Protein AF-A0A444HE99-F1 (afdb_monomer_lite)

Radius of gyration: 19.1 Å; chains: 1; bounding box: 39×74×36 Å

Foldseek 3Di:
DDDDDDDDDDDPPPDPPPPPFDFDDDDPDPPFDKDFLVCVLVCVVCCLVVNNVGVKKWKDQDVLLIWIWHDPNFFTKIKDWCQDPSNVVLLVVVCVVLVVVVWDKDKDFDPDCHPDDDPGGTIMIITPPRHGSVVVSVVSQCCCCVRVVDDSPRMITIDD

Structure (mmCIF, N/CA/C/O backbone):
data_AF-A0A444HE99-F1
#
_entry.id   AF-A0A444HE99-F1
#
loop_
_atom_site.group_PDB
_atom_site.id
_atom_site.type_symbol
_atom_site.label_atom_id
_atom_site.label_alt_id
_atom_site.label_comp_id
_atom_site.label_asym_id
_atom_site.label_entity_id
_atom_site.label_seq_id
_atom_site.pdbx_PDB_ins_code
_atom_site.Cartn_x
_atom_site.Cartn_y
_atom_site.Cartn_z
_atom_site.occupancy
_atom_site.B_iso_or_equiv
_atom_site.auth_seq_id
_atom_site.auth_comp_id
_atom_site.auth_asym_id
_atom_site.auth_atom_id
_atom_site.pdbx_PDB_model_num
ATOM 1 N N . MET A 1 1 ? -19.161 62.017 -17.489 1.00 44.22 1 MET A N 1
ATOM 2 C CA . MET A 1 1 ? -19.786 60.827 -18.115 1.00 44.22 1 MET A CA 1
ATOM 3 C C . MET A 1 1 ? -18.791 60.141 -19.048 1.00 44.22 1 MET A C 1
ATOM 5 O O . MET A 1 1 ? -18.582 60.627 -20.147 1.00 44.22 1 MET A O 1
ATOM 9 N N . LYS A 1 2 ? -18.192 59.021 -18.627 1.00 36.94 2 LYS A N 1
ATOM 10 C CA . LYS A 1 2 ? -17.629 57.989 -19.515 1.00 36.94 2 LYS A CA 1
ATOM 11 C C . LYS A 1 2 ? -17.916 56.639 -18.858 1.00 36.94 2 LYS A C 1
ATOM 13 O O . LYS A 1 2 ? -17.448 56.368 -17.761 1.00 36.94 2 LYS A O 1
ATOM 18 N N . LYS A 1 3 ? -18.803 55.870 -19.490 1.00 37.56 3 LYS A N 1
ATOM 19 C CA . LYS A 1 3 ? -19.109 54.478 -19.148 1.00 37.56 3 LYS A CA 1
ATOM 20 C C . LYS A 1 3 ? -18.067 53.563 -19.811 1.00 37.56 3 LYS A C 1
ATOM 22 O O . LYS A 1 3 ? -17.565 53.916 -20.876 1.00 37.56 3 LYS A O 1
ATOM 27 N N . ARG A 1 4 ? -17.989 52.341 -19.267 1.00 44.47 4 ARG A N 1
ATOM 28 C CA . ARG A 1 4 ? -17.570 51.057 -19.874 1.00 44.47 4 ARG A CA 1
ATOM 29 C C . ARG A 1 4 ? -16.117 50.646 -19.649 1.00 44.47 4 ARG A C 1
ATOM 31 O O . ARG A 1 4 ? -15.229 51.458 -19.829 1.00 44.47 4 ARG A O 1
ATOM 38 N N . VAL A 1 5 ? -15.798 49.393 -19.337 1.00 40.16 5 VAL A N 1
ATOM 39 C CA . VAL A 1 5 ? -16.550 48.184 -18.941 1.00 40.16 5 VAL A CA 1
ATOM 40 C C . VAL A 1 5 ? -15.493 47.363 -18.193 1.00 40.16 5 VAL A C 1
ATOM 42 O O . VAL A 1 5 ? -14.385 47.192 -18.692 1.00 40.16 5 VAL A O 1
ATOM 45 N N . LEU A 1 6 ? -15.810 46.930 -16.975 1.00 38.88 6 LEU A N 1
ATOM 46 C CA . LEU A 1 6 ? -14.952 46.073 -16.167 1.00 38.88 6 LEU A CA 1
ATOM 47 C C . LEU A 1 6 ? -15.079 44.646 -16.708 1.00 38.88 6 LEU A C 1
ATOM 49 O O . LEU A 1 6 ? -16.077 43.974 -16.454 1.00 38.88 6 LEU A O 1
ATOM 53 N N . THR A 1 7 ? -14.102 44.202 -17.493 1.00 42.31 7 THR A N 1
ATOM 54 C CA . THR A 1 7 ? -14.018 42.805 -17.924 1.00 42.31 7 THR A CA 1
ATOM 55 C C . THR A 1 7 ? -13.551 41.965 -16.738 1.00 42.31 7 THR A C 1
ATOM 57 O O . THR A 1 7 ? -12.362 41.888 -16.442 1.00 42.31 7 THR A O 1
ATOM 60 N N . PHE A 1 8 ? -14.508 41.352 -16.043 1.00 45.25 8 PHE A N 1
ATOM 61 C CA . PHE A 1 8 ? -14.263 40.198 -15.184 1.00 45.25 8 PHE A CA 1
ATOM 62 C C . PHE A 1 8 ? -13.787 39.043 -16.070 1.00 45.25 8 PHE A C 1
ATOM 64 O O . PHE A 1 8 ? -14.587 38.449 -16.792 1.00 45.25 8 PHE A O 1
ATOM 71 N N . LEU A 1 9 ? -12.491 38.731 -16.033 1.00 37.47 9 LEU A N 1
ATOM 72 C CA . LEU A 1 9 ? -11.981 37.471 -16.561 1.00 37.47 9 LEU A CA 1
ATOM 73 C C . LEU A 1 9 ? -11.690 36.543 -15.380 1.00 37.47 9 LEU A C 1
ATOM 75 O O . LEU A 1 9 ? -10.723 36.718 -14.642 1.00 37.47 9 LEU A O 1
ATOM 79 N N . CYS A 1 10 ? -12.591 35.578 -15.199 1.00 40.53 10 CYS A N 1
ATOM 80 C CA . CYS A 1 10 ? -12.377 34.360 -14.434 1.00 40.53 10 CYS A CA 1
ATOM 81 C C . CYS A 1 10 ? -11.053 33.709 -14.832 1.00 40.53 10 CYS A C 1
ATOM 83 O O . CYS A 1 10 ? -10.920 33.411 -16.010 1.00 40.53 10 CYS A O 1
ATOM 85 N N . ILE A 1 11 ? -10.180 33.382 -13.874 1.00 40.12 11 ILE A N 1
ATOM 86 C CA . ILE A 1 11 ? -9.620 32.029 -13.706 1.00 40.12 11 ILE A CA 1
ATOM 87 C C . ILE A 1 11 ? -9.332 31.860 -12.213 1.00 40.12 11 ILE A C 1
ATOM 89 O O . ILE A 1 11 ? -8.339 32.351 -11.680 1.00 40.12 11 ILE A O 1
ATOM 93 N N . VAL A 1 12 ? -10.237 31.170 -11.527 1.00 41.62 12 VAL A N 1
ATOM 94 C CA . VAL A 1 12 ? -9.972 30.621 -10.201 1.00 41.62 12 VAL A CA 1
ATOM 95 C C . VAL A 1 12 ? -8.962 29.488 -10.397 1.00 41.62 12 VAL A C 1
ATOM 97 O O . VAL A 1 12 ? -9.325 28.390 -10.810 1.00 41.62 12 VAL A O 1
ATOM 100 N N . PHE A 1 13 ? -7.680 29.768 -10.160 1.00 39.50 13 PHE A N 1
ATOM 101 C CA . PHE A 1 13 ? -6.639 28.747 -10.026 1.00 39.50 13 PHE A CA 1
ATOM 102 C C . PHE A 1 13 ? -6.860 27.995 -8.702 1.00 39.50 13 PHE A C 1
ATOM 104 O O . PHE A 1 13 ? -6.233 28.285 -7.689 1.00 39.50 13 PHE A O 1
ATOM 111 N N . LEU A 1 14 ? -7.792 27.041 -8.695 1.00 41.88 14 LEU A N 1
ATOM 112 C CA . LEU A 1 14 ? -7.988 26.074 -7.609 1.00 41.88 14 LEU A CA 1
ATOM 113 C C . LEU A 1 14 ? -7.469 24.702 -8.049 1.00 41.88 14 LEU A C 1
ATOM 115 O O . LEU A 1 14 ? -8.252 23.777 -8.194 1.00 41.88 14 LEU A O 1
ATOM 119 N N . LEU A 1 15 ? -6.161 24.560 -8.293 1.00 42.12 15 LEU A N 1
ATOM 120 C CA . LEU A 1 15 ? -5.503 23.250 -8.435 1.00 42.12 15 LEU A CA 1
ATOM 121 C C . LEU A 1 15 ? -4.012 23.334 -8.069 1.00 42.12 15 LEU A C 1
ATOM 123 O O . LEU A 1 15 ? -3.144 23.091 -8.899 1.00 42.12 15 LEU A O 1
ATOM 127 N N . THR A 1 16 ? -3.690 23.644 -6.815 1.00 47.66 16 THR A N 1
ATOM 128 C CA . THR A 1 16 ? -2.351 23.363 -6.269 1.00 47.66 16 THR A CA 1
ATOM 129 C C . THR A 1 16 ? -2.461 22.944 -4.812 1.00 47.66 16 THR A C 1
ATOM 131 O O . THR A 1 16 ? -2.214 23.733 -3.908 1.00 47.66 16 THR A O 1
ATOM 134 N N . ALA A 1 17 ? -2.851 21.693 -4.589 1.00 38.97 17 ALA A N 1
ATOM 135 C CA . ALA A 1 17 ? -2.606 21.010 -3.323 1.00 38.97 17 ALA A CA 1
ATOM 136 C C . ALA A 1 17 ? -2.550 19.486 -3.528 1.00 38.97 17 ALA A C 1
ATOM 138 O O . ALA A 1 17 ? -3.207 18.727 -2.830 1.00 38.97 17 ALA A O 1
ATOM 139 N N . CYS A 1 18 ? -1.739 19.013 -4.482 1.00 35.00 18 CYS A N 1
ATOM 140 C CA . CYS A 1 18 ? -0.967 17.808 -4.174 1.00 35.00 18 CYS A CA 1
ATOM 141 C C . CYS A 1 18 ? 0.144 18.297 -3.251 1.00 35.00 18 CYS A C 1
ATOM 143 O O . CYS A 1 18 ? 1.124 18.890 -3.704 1.00 35.00 18 CYS A O 1
ATOM 145 N N . ASN A 1 19 ? -0.120 18.200 -1.951 1.00 40.72 19 ASN A N 1
ATOM 146 C CA . ASN A 1 19 ? 0.762 18.676 -0.903 1.00 40.72 19 ASN A CA 1
ATOM 147 C C . ASN A 1 19 ? 2.139 18.026 -1.094 1.00 40.72 19 ASN A C 1
ATOM 149 O O . ASN A 1 19 ? 2.259 16.805 -1.169 1.00 40.72 19 ASN A O 1
ATOM 153 N N . GLN A 1 20 ? 3.166 18.856 -1.253 1.00 44.59 20 GLN A N 1
ATOM 154 C CA . GLN A 1 20 ? 4.547 18.423 -1.424 1.00 44.59 20 GLN A CA 1
ATOM 155 C C . GLN A 1 20 ? 5.102 18.009 -0.057 1.00 44.59 20 GLN A C 1
ATOM 157 O O . GLN A 1 20 ? 5.775 18.803 0.597 1.00 44.59 20 GLN A O 1
ATOM 162 N N . SER A 1 21 ? 4.829 16.785 0.394 1.00 38.72 21 SER A N 1
ATOM 163 C CA . SER A 1 21 ? 5.512 16.238 1.569 1.00 38.72 21 SER A CA 1
ATOM 164 C C . SER A 1 21 ? 6.980 15.952 1.226 1.00 38.72 21 SER A C 1
ATOM 166 O O . SER A 1 21 ? 7.313 15.358 0.193 1.00 38.72 21 SER A O 1
ATOM 168 N N . LYS A 1 22 ? 7.895 16.448 2.065 1.00 32.62 22 LYS A N 1
ATOM 169 C CA . LYS A 1 22 ? 9.329 16.160 1.965 1.00 32.62 22 LYS A CA 1
ATOM 170 C C . LYS A 1 22 ? 9.560 14.786 2.598 1.00 32.62 22 LYS A C 1
ATOM 172 O O . LYS A 1 22 ? 9.708 14.689 3.805 1.00 32.62 22 LYS A O 1
ATOM 177 N N . LYS A 1 23 ? 9.576 13.719 1.793 1.00 44.94 23 LYS A N 1
ATOM 178 C CA . LYS A 1 23 ? 9.971 12.381 2.267 1.00 44.94 23 LYS A CA 1
ATOM 179 C C . LYS A 1 23 ? 11.493 12.372 2.500 1.00 44.94 23 LYS A C 1
ATOM 181 O O . LYS A 1 23 ? 12.251 12.396 1.528 1.00 44.94 23 LYS A O 1
ATOM 186 N N . GLU A 1 24 ? 11.933 12.417 3.759 1.00 40.16 24 GLU A N 1
ATOM 187 C CA . GLU A 1 24 ? 13.350 12.278 4.131 1.00 40.16 24 GLU A CA 1
ATOM 188 C C . GLU A 1 24 ? 13.883 10.865 3.824 1.00 40.16 24 GLU A C 1
ATOM 190 O O . GLU A 1 24 ? 13.140 9.890 3.720 1.00 40.16 24 GLU A O 1
ATOM 195 N N . GLU A 1 25 ? 15.192 10.768 3.599 1.00 38.78 25 GLU A N 1
ATOM 196 C CA . GLU A 1 25 ? 15.882 9.548 3.183 1.00 38.78 25 GLU A CA 1
ATOM 197 C C . GLU A 1 25 ? 16.156 8.635 4.392 1.00 38.78 25 GLU A C 1
ATOM 199 O O . GLU A 1 25 ? 16.905 8.992 5.303 1.00 38.78 25 GLU A O 1
ATOM 204 N N . TYR A 1 26 ? 15.531 7.453 4.416 1.00 45.09 26 TYR A N 1
ATOM 205 C CA . TYR A 1 26 ? 15.666 6.487 5.507 1.00 45.09 26 TYR A CA 1
ATOM 206 C C . TYR A 1 26 ? 17.051 5.820 5.489 1.00 45.09 26 TYR A C 1
ATOM 208 O O . TYR A 1 26 ? 17.398 5.099 4.553 1.00 45.09 26 TYR A O 1
ATOM 216 N N . LYS A 1 27 ? 17.844 6.035 6.546 1.00 37.84 27 LYS A N 1
ATOM 217 C CA . LYS A 1 27 ? 19.085 5.288 6.790 1.00 37.84 27 LYS A CA 1
ATOM 218 C C . LYS A 1 27 ? 18.741 3.945 7.435 1.00 37.84 27 LYS A C 1
ATOM 220 O O . LYS A 1 27 ? 18.229 3.918 8.552 1.00 37.84 27 LYS A O 1
ATOM 225 N N . SER A 1 28 ? 19.042 2.839 6.750 1.00 38.69 28 SER A N 1
ATOM 226 C CA . SER A 1 28 ? 18.833 1.487 7.280 1.00 38.69 28 SER A CA 1
ATOM 227 C C . SER A 1 28 ? 19.641 1.293 8.569 1.00 38.69 28 SER A C 1
ATOM 229 O O . SER A 1 28 ? 20.871 1.359 8.540 1.00 38.69 28 SER A O 1
ATOM 231 N N . GLY A 1 29 ? 18.960 1.079 9.696 1.00 40.84 29 GLY A N 1
ATOM 232 C CA . GLY A 1 29 ? 19.606 0.849 10.994 1.00 40.84 29 GLY A CA 1
ATOM 233 C C . GLY A 1 29 ? 18.776 1.234 12.223 1.00 40.84 29 GLY A C 1
ATOM 234 O O . GLY A 1 29 ? 19.148 0.860 13.332 1.00 40.84 29 GLY A O 1
ATOM 235 N N . ALA A 1 30 ? 17.656 1.948 12.065 1.00 48.91 30 ALA A N 1
ATOM 236 C CA . ALA A 1 30 ? 16.678 2.117 13.142 1.00 48.91 30 ALA A CA 1
ATOM 237 C C . ALA A 1 30 ? 15.825 0.843 13.268 1.00 48.91 30 ALA A C 1
ATOM 239 O O . ALA A 1 30 ? 15.458 0.261 12.251 1.00 48.91 30 ALA A O 1
ATOM 240 N N . SER A 1 31 ? 15.509 0.404 14.491 1.00 50.47 31 SER A N 1
ATOM 241 C CA . SER A 1 31 ? 14.616 -0.739 14.726 1.00 50.47 31 SER A CA 1
ATOM 242 C C . SER A 1 31 ? 13.292 -0.508 13.999 1.00 50.47 31 SER A C 1
ATOM 244 O O . SER A 1 31 ? 12.527 0.385 14.377 1.00 50.47 31 SER A O 1
ATOM 246 N N . VAL A 1 32 ? 13.051 -1.273 12.938 1.00 71.56 32 VAL A N 1
ATOM 247 C CA . VAL A 1 32 ? 11.824 -1.174 12.158 1.00 71.56 32 VAL A CA 1
ATOM 248 C C . VAL A 1 32 ? 10.700 -1.749 13.010 1.00 71.56 32 VAL A C 1
ATOM 250 O O . VAL A 1 32 ? 10.836 -2.822 13.597 1.00 71.56 32 VAL A O 1
ATOM 253 N N . LYS A 1 33 ? 9.619 -0.988 13.183 1.00 88.81 33 LYS A N 1
ATOM 254 C CA . LYS A 1 33 ? 8.462 -1.491 13.916 1.00 88.81 33 LYS A CA 1
ATOM 255 C C . LYS A 1 33 ? 7.766 -2.525 13.037 1.00 88.81 33 LYS A C 1
ATOM 257 O O . LYS A 1 33 ? 7.291 -2.174 11.965 1.00 88.81 33 LYS A O 1
ATOM 262 N N . GLU A 1 34 ? 7.631 -3.742 13.542 1.00 93.62 34 GLU A N 1
ATOM 263 C CA . GLU A 1 34 ? 6.882 -4.807 12.880 1.00 93.62 34 GLU A CA 1
ATOM 264 C C . GLU A 1 34 ? 5.413 -4.831 13.330 1.00 93.62 34 GLU A C 1
ATOM 266 O O . GLU A 1 34 ? 5.096 -4.638 14.512 1.00 93.62 34 GLU A O 1
ATOM 271 N N . ILE A 1 35 ? 4.501 -5.075 12.388 1.00 95.12 35 ILE A N 1
ATOM 272 C CA . ILE A 1 35 ? 3.064 -5.257 12.627 1.00 95.12 35 ILE A CA 1
ATOM 273 C C . ILE A 1 35 ? 2.498 -6.373 11.743 1.00 95.12 35 ILE A C 1
ATOM 275 O O . ILE A 1 35 ? 3.023 -6.656 10.674 1.00 95.12 35 ILE A O 1
ATOM 279 N N . THR A 1 36 ? 1.371 -6.964 12.130 1.00 97.50 36 THR A N 1
ATOM 280 C CA . THR A 1 36 ? 0.471 -7.613 11.161 1.00 97.50 36 THR A CA 1
ATOM 281 C C . THR A 1 36 ? -0.499 -6.578 10.590 1.00 97.50 36 THR A C 1
ATOM 283 O O . THR A 1 36 ? -0.566 -5.443 11.076 1.00 97.50 36 THR A O 1
ATOM 286 N N . ILE A 1 37 ? -1.299 -6.954 9.586 1.00 97.06 37 ILE A N 1
ATOM 287 C CA . ILE A 1 37 ? -2.283 -6.032 8.992 1.00 97.06 37 ILE A CA 1
ATOM 288 C C . ILE A 1 37 ? -3.292 -5.491 10.023 1.00 97.06 37 ILE A C 1
ATOM 290 O O . ILE A 1 37 ? -3.719 -4.344 9.920 1.00 97.06 37 ILE A O 1
ATOM 294 N N . ASP A 1 38 ? -3.589 -6.255 11.081 1.00 96.44 38 ASP A N 1
ATOM 295 C CA . ASP A 1 38 ? -4.461 -5.825 12.184 1.00 96.44 38 ASP A CA 1
ATOM 296 C C . ASP A 1 38 ? -3.868 -4.642 12.975 1.00 96.44 38 ASP A C 1
ATOM 298 O O . ASP A 1 38 ? -4.595 -3.833 13.557 1.00 96.44 38 ASP A O 1
ATOM 302 N N . GLY A 1 39 ? -2.538 -4.497 12.971 1.00 96.25 39 GLY A N 1
ATOM 303 C CA . GLY A 1 39 ? -1.832 -3.380 13.594 1.00 96.25 39 GLY A CA 1
ATOM 304 C C . GLY A 1 39 ? -1.891 -2.075 12.795 1.00 96.25 39 GLY A C 1
ATOM 305 O O . GLY A 1 39 ? -1.623 -1.012 13.362 1.00 96.25 39 GLY A O 1
ATOM 306 N N . LEU A 1 40 ? -2.277 -2.119 11.512 1.00 96.56 40 LEU A N 1
ATOM 307 C CA . LEU A 1 40 ? -2.216 -0.967 10.604 1.00 96.56 40 LEU A CA 1
ATOM 308 C C . LEU A 1 40 ? -3.076 0.205 11.088 1.00 96.56 40 LEU A C 1
ATOM 310 O O . LEU A 1 40 ? -2.651 1.357 11.010 1.00 96.56 40 LEU A O 1
ATOM 314 N N . LYS A 1 41 ? -4.258 -0.077 11.650 1.00 96.50 41 LYS A N 1
ATOM 315 C CA . LYS A 1 41 ? -5.165 0.950 12.189 1.00 96.50 41 LYS A CA 1
ATOM 316 C C . LYS A 1 41 ? -4.452 1.884 13.169 1.00 96.50 41 LYS A C 1
ATOM 318 O O . LYS A 1 41 ? -4.599 3.100 13.074 1.00 96.50 41 LYS A O 1
ATOM 323 N N . ASN A 1 42 ? -3.648 1.329 14.073 1.00 94.94 42 ASN A N 1
ATOM 324 C CA . ASN A 1 42 ? -2.939 2.116 15.079 1.00 94.94 42 ASN A CA 1
ATOM 325 C C . ASN A 1 42 ? -1.850 3.000 14.462 1.00 94.94 42 ASN A C 1
ATOM 327 O O . ASN A 1 42 ? -1.627 4.110 14.942 1.00 94.94 42 ASN A O 1
ATOM 331 N N . GLU A 1 43 ? -1.195 2.548 13.393 1.00 93.56 43 GLU A N 1
ATOM 332 C CA . GLU A 1 43 ? -0.200 3.365 12.692 1.00 93.56 43 GLU A CA 1
ATOM 333 C C . GLU A 1 43 ? -0.859 4.494 11.890 1.00 93.56 43 GLU A C 1
ATOM 335 O O . GLU A 1 43 ? -0.389 5.630 11.941 1.00 93.56 43 GLU A O 1
ATOM 340 N N . LEU A 1 44 ? -2.014 4.245 11.262 1.00 94.31 44 LEU A N 1
ATOM 341 C CA . LEU A 1 44 ? -2.787 5.297 10.590 1.00 94.31 44 LEU A CA 1
ATOM 342 C C . LEU A 1 44 ? -3.336 6.347 11.568 1.00 94.31 44 LEU A C 1
ATOM 344 O O . LEU A 1 44 ? -3.385 7.527 11.220 1.00 94.31 44 LEU A O 1
ATOM 348 N N . ILE A 1 45 ? -3.709 5.955 12.795 1.00 94.12 45 ILE A N 1
ATOM 349 C CA . ILE A 1 45 ? -4.091 6.905 13.856 1.00 94.12 45 ILE A CA 1
ATOM 350 C C . ILE A 1 45 ? -2.912 7.825 14.179 1.00 94.12 45 ILE A C 1
ATOM 352 O O . ILE A 1 45 ? -3.070 9.044 14.181 1.00 94.12 45 ILE A O 1
ATOM 356 N N . LYS A 1 46 ? -1.713 7.268 14.393 1.00 91.62 46 LYS A N 1
ATOM 357 C CA . LYS A 1 46 ? -0.518 8.078 14.678 1.00 91.62 46 LYS A CA 1
ATOM 358 C C . LYS A 1 46 ? -0.170 9.012 13.530 1.00 91.62 46 LYS A C 1
ATOM 360 O O . LYS A 1 46 ? 0.155 10.166 13.794 1.00 91.62 46 LYS A O 1
ATOM 365 N N . LEU A 1 47 ? -0.256 8.534 12.287 1.00 90.00 47 LEU A N 1
ATOM 366 C CA . LEU A 1 47 ? -0.048 9.364 11.102 1.00 90.00 47 LEU A CA 1
ATOM 367 C C . LEU A 1 47 ? -1.058 10.520 11.061 1.00 90.00 47 LEU A C 1
ATOM 369 O O . LEU A 1 47 ? -0.672 11.666 10.840 1.00 90.00 47 LEU A O 1
ATOM 373 N N . LYS A 1 48 ? -2.343 10.250 11.335 1.00 89.75 48 LYS A N 1
ATOM 374 C CA . LYS A 1 48 ? -3.384 11.289 11.380 1.00 89.75 48 LYS A CA 1
ATOM 375 C C . LYS A 1 48 ? -3.128 12.333 12.468 1.00 89.75 48 LYS A C 1
ATOM 377 O O . LYS A 1 48 ? -3.378 13.515 12.251 1.00 89.75 48 LYS A O 1
ATOM 382 N N . GLU A 1 49 ? -2.612 11.908 13.615 1.00 89.94 49 GLU A N 1
ATOM 383 C CA . GLU A 1 49 ? -2.297 12.773 14.756 1.00 89.94 49 GLU A CA 1
ATOM 384 C C . GLU A 1 49 ? -0.926 13.471 14.655 1.00 89.94 49 GLU A C 1
ATOM 386 O O . GLU A 1 49 ? -0.557 14.207 15.570 1.00 89.94 49 GLU A O 1
ATOM 391 N N . GLY A 1 50 ? -0.149 13.232 13.589 1.00 83.62 50 GLY A N 1
ATOM 392 C CA . GLY A 1 50 ? 1.218 13.752 13.444 1.00 83.62 50 GLY A CA 1
ATOM 393 C C . GLY A 1 50 ? 2.223 13.148 14.436 1.00 83.62 50 GLY A C 1
ATOM 394 O O . GLY A 1 50 ? 3.282 13.720 14.684 1.00 83.62 50 GLY A O 1
ATOM 395 N N . LYS A 1 51 ? 1.893 11.998 15.036 1.00 79.38 51 LYS A N 1
ATOM 396 C CA . LYS A 1 51 ? 2.685 11.307 16.072 1.00 79.38 51 LYS A CA 1
ATOM 397 C C . LYS A 1 51 ? 3.561 10.177 15.530 1.00 79.38 51 LYS A C 1
ATOM 399 O O . LYS A 1 51 ? 4.269 9.539 16.304 1.00 79.38 51 LYS A O 1
ATOM 404 N N . SER A 1 52 ? 3.508 9.898 14.230 1.00 67.75 52 SER A N 1
ATOM 405 C CA . SER A 1 52 ? 4.356 8.902 13.553 1.00 67.75 52 SER A CA 1
ATOM 406 C C . SER A 1 52 ? 5.837 9.294 13.534 1.00 67.75 52 SER A C 1
ATOM 408 O O . SER A 1 52 ? 6.680 8.428 13.335 1.00 67.75 52 SER A O 1
ATOM 410 N N . GLY A 1 53 ? 6.160 10.580 13.721 1.00 62.25 53 GLY A N 1
ATOM 411 C CA . GLY A 1 53 ? 7.507 11.112 13.487 1.00 62.25 53 GLY A CA 1
ATOM 412 C C . GLY A 1 53 ? 7.856 11.259 11.999 1.00 62.25 53 GLY A C 1
ATOM 413 O O . GLY A 1 53 ? 8.954 11.702 11.680 1.00 62.25 53 GLY A O 1
ATOM 414 N N . PHE A 1 54 ? 6.918 10.921 11.106 1.00 64.19 54 PHE A N 1
ATOM 415 C CA . PHE A 1 54 ? 7.060 10.952 9.651 1.00 64.19 54 PHE A CA 1
ATOM 416 C C . PHE A 1 54 ? 5.790 11.513 9.000 1.00 64.19 54 PHE A C 1
ATOM 418 O O . PHE A 1 54 ? 4.683 11.204 9.441 1.00 64.19 54 PHE A O 1
ATOM 425 N N . ASP A 1 55 ? 5.939 12.270 7.911 1.00 64.75 55 ASP A N 1
ATOM 426 C CA . ASP A 1 55 ? 4.809 12.843 7.155 1.00 64.75 55 ASP A CA 1
ATOM 427 C C . ASP A 1 55 ? 3.993 11.787 6.385 1.00 64.75 55 ASP A C 1
ATOM 429 O O . ASP A 1 55 ? 2.912 12.076 5.866 1.00 64.75 55 ASP A O 1
ATOM 433 N N . VAL A 1 56 ? 4.529 10.570 6.276 1.00 64.50 56 VAL A N 1
ATOM 434 C CA . VAL A 1 56 ? 3.955 9.428 5.564 1.00 64.50 56 VAL A CA 1
ATOM 435 C C . VAL A 1 56 ? 4.216 8.164 6.385 1.00 64.50 56 VAL A C 1
ATOM 437 O O . VAL A 1 56 ? 5.141 8.094 7.192 1.00 64.50 56 VAL A O 1
ATOM 440 N N . THR A 1 57 ? 3.342 7.174 6.247 1.00 85.06 57 THR A N 1
ATOM 441 C CA . THR A 1 57 ? 3.563 5.831 6.783 1.00 85.06 57 THR A CA 1
ATOM 442 C C . THR A 1 57 ? 3.272 4.839 5.677 1.00 85.06 57 THR A C 1
ATOM 444 O O . THR A 1 57 ? 2.258 4.964 4.995 1.00 85.06 57 THR A O 1
ATOM 447 N N . GLY A 1 58 ? 4.149 3.869 5.488 1.00 93.50 58 GLY A N 1
ATOM 448 C CA . GLY A 1 58 ? 3.960 2.735 4.607 1.00 93.50 58 GLY A CA 1
ATOM 449 C C . GLY A 1 58 ? 4.147 1.417 5.339 1.00 93.50 58 GLY A C 1
ATOM 450 O O . GLY A 1 58 ? 4.619 1.376 6.477 1.00 93.50 58 GLY A O 1
ATOM 451 N N . ILE A 1 59 ? 3.747 0.343 4.669 1.00 96.12 59 ILE A N 1
ATOM 452 C CA . ILE A 1 59 ? 3.987 -1.029 5.114 1.00 96.12 59 ILE A CA 1
ATOM 453 C C . ILE A 1 59 ? 4.616 -1.837 3.988 1.00 96.12 59 ILE A C 1
ATOM 455 O O . ILE A 1 59 ? 4.202 -1.700 2.836 1.00 96.12 59 ILE A O 1
ATOM 459 N N . THR A 1 60 ? 5.571 -2.700 4.318 1.00 96.44 60 THR A N 1
ATOM 460 C CA . THR A 1 60 ? 6.183 -3.651 3.380 1.00 96.44 60 THR A CA 1
ATOM 461 C C . THR A 1 60 ? 6.580 -4.928 4.109 1.00 96.44 60 THR A C 1
ATOM 463 O O . THR A 1 60 ? 6.995 -4.860 5.259 1.00 96.44 60 THR A O 1
ATOM 466 N N . SER A 1 61 ? 6.438 -6.098 3.489 1.00 96.06 61 SER A N 1
ATOM 467 C CA . SER A 1 61 ? 6.907 -7.365 4.065 1.00 96.06 61 SER A CA 1
ATOM 468 C C . SER A 1 61 ? 8.229 -7.837 3.461 1.00 96.06 61 SER A C 1
ATOM 470 O O . SER A 1 61 ? 8.877 -8.722 4.014 1.00 96.06 61 SER A O 1
ATOM 472 N N . ASN A 1 62 ? 8.601 -7.338 2.279 1.00 93.31 62 ASN A N 1
ATOM 473 C CA . ASN A 1 62 ? 9.778 -7.826 1.549 1.00 93.31 62 ASN A CA 1
ATOM 474 C C . ASN A 1 62 ? 10.476 -6.760 0.685 1.00 93.31 62 ASN A C 1
ATOM 476 O O . ASN A 1 62 ? 11.310 -7.092 -0.157 1.00 93.31 62 ASN A O 1
ATOM 480 N N . GLY A 1 63 ? 10.110 -5.487 0.839 1.00 91.19 63 GLY A N 1
ATOM 481 C CA . GLY A 1 63 ? 10.644 -4.361 0.072 1.00 91.19 63 GLY A CA 1
ATOM 482 C C . GLY A 1 63 ? 10.028 -4.173 -1.318 1.00 91.19 63 GLY A C 1
ATOM 483 O O . GLY A 1 63 ? 10.175 -3.098 -1.895 1.00 91.19 63 GLY A O 1
ATOM 484 N N . THR A 1 64 ? 9.310 -5.161 -1.863 1.00 94.50 64 THR A N 1
ATOM 485 C CA . THR A 1 64 ? 8.678 -5.071 -3.198 1.00 94.50 64 THR A CA 1
ATOM 486 C C . THR A 1 64 ? 7.180 -4.777 -3.146 1.00 94.50 64 THR A C 1
ATOM 488 O O . THR A 1 64 ? 6.619 -4.261 -4.110 1.00 94.50 64 THR A O 1
ATOM 491 N N . ASP A 1 65 ? 6.544 -5.036 -2.009 1.00 95.94 65 ASP A N 1
ATOM 492 C CA . ASP A 1 65 ? 5.105 -4.914 -1.749 1.00 95.94 65 ASP A CA 1
ATOM 493 C C . ASP A 1 65 ? 4.725 -3.640 -0.972 1.00 95.94 65 ASP A C 1
ATOM 495 O O . ASP A 1 65 ? 3.659 -3.558 -0.355 1.00 95.94 65 ASP A O 1
ATOM 499 N N . CYS A 1 66 ? 5.621 -2.650 -0.980 1.00 96.19 66 CYS A N 1
ATOM 500 C CA . CYS A 1 66 ? 5.479 -1.441 -0.186 1.00 96.19 66 CYS A CA 1
ATOM 501 C C . CYS A 1 66 ? 4.317 -0.567 -0.671 1.00 96.19 66 CYS A C 1
ATOM 503 O O . CYS A 1 66 ? 4.323 -0.108 -1.814 1.00 96.19 66 CYS A O 1
ATOM 505 N N . ILE A 1 67 ? 3.354 -0.280 0.205 1.00 97.81 67 ILE A N 1
ATOM 506 C CA . ILE A 1 67 ? 2.322 0.739 -0.036 1.00 97.81 67 ILE A CA 1
ATOM 507 C C . ILE A 1 67 ? 2.415 1.840 1.008 1.00 97.81 67 ILE A C 1
ATOM 509 O O . ILE A 1 67 ? 2.611 1.562 2.189 1.00 97.81 67 ILE A O 1
ATOM 513 N N . TYR A 1 68 ? 2.233 3.082 0.569 1.00 96.00 68 TYR A N 1
ATOM 514 C CA . TYR A 1 68 ? 2.285 4.277 1.406 1.00 96.00 68 TYR A CA 1
ATOM 515 C C . TYR A 1 68 ? 0.899 4.887 1.578 1.00 96.00 68 TYR A C 1
ATOM 517 O O . TYR A 1 68 ? 0.123 4.964 0.626 1.00 96.00 68 TYR A O 1
ATOM 525 N N . PHE A 1 69 ? 0.611 5.371 2.780 1.00 95.81 69 PHE A N 1
ATOM 526 C CA . PHE A 1 69 ? -0.638 6.024 3.142 1.00 95.81 69 PHE A CA 1
ATOM 527 C C . PHE A 1 69 ? -0.417 7.527 3.259 1.00 95.81 69 PHE A C 1
ATOM 529 O O . PHE A 1 69 ? 0.365 7.994 4.086 1.00 95.81 69 PHE A O 1
ATOM 536 N N . ILE A 1 70 ? -1.129 8.289 2.435 1.00 91.88 70 ILE A N 1
ATOM 537 C CA . ILE A 1 70 ? -1.078 9.750 2.437 1.00 91.88 70 ILE A CA 1
ATOM 538 C C . ILE A 1 70 ? -2.317 10.270 3.155 1.00 91.88 70 ILE A C 1
ATOM 540 O O . ILE A 1 70 ? -3.439 10.060 2.688 1.00 91.88 70 ILE A O 1
ATOM 544 N N . ASN A 1 71 ? -2.113 10.942 4.287 1.00 91.00 71 ASN A N 1
ATOM 545 C CA . ASN A 1 71 ? -3.181 11.604 5.026 1.00 91.00 71 ASN A CA 1
ATOM 546 C C . ASN A 1 71 ? -3.569 12.926 4.341 1.00 91.00 71 ASN A C 1
ATOM 548 O O . ASN A 1 71 ? -2.741 13.825 4.206 1.00 91.00 71 ASN A O 1
ATOM 552 N N . ASN A 1 72 ? -4.841 13.065 3.969 1.00 90.00 72 ASN A N 1
ATOM 553 C CA . ASN A 1 72 ? -5.419 14.281 3.389 1.00 90.00 72 ASN A CA 1
ATOM 554 C C . ASN A 1 72 ? -6.417 14.957 4.354 1.00 90.00 72 ASN A C 1
ATOM 556 O O . ASN A 1 72 ? -7.405 15.549 3.923 1.00 90.00 72 ASN A O 1
ATOM 560 N N . GLY A 1 73 ? -6.187 14.834 5.665 1.00 88.44 73 GLY A N 1
ATOM 561 C CA . GLY A 1 73 ? -7.052 15.345 6.730 1.00 88.44 73 GLY A CA 1
ATOM 562 C C . GLY A 1 73 ? -7.986 14.258 7.255 1.00 88.44 73 GLY A C 1
ATOM 563 O O . GLY A 1 73 ? -7.657 13.550 8.207 1.00 88.44 73 GLY A O 1
ATOM 564 N N . ASP A 1 74 ? -9.156 14.114 6.633 1.00 89.88 74 ASP A N 1
ATOM 565 C CA . ASP A 1 74 ? -10.153 13.116 7.047 1.00 89.88 74 ASP A CA 1
ATOM 566 C C . ASP A 1 74 ? -10.120 11.816 6.251 1.00 89.88 74 ASP A C 1
ATOM 568 O O . ASP A 1 74 ? -10.689 10.813 6.684 1.00 89.88 74 ASP A O 1
ATOM 572 N N . THR A 1 75 ? -9.402 11.817 5.134 1.00 95.19 75 THR A N 1
ATOM 573 C CA . THR A 1 75 ? -9.321 10.685 4.214 1.00 95.19 75 THR A CA 1
ATOM 574 C C . THR A 1 75 ? -7.883 10.317 3.895 1.00 95.19 75 THR A C 1
ATOM 576 O O . THR A 1 75 ? -6.998 11.174 3.936 1.00 95.19 75 THR A O 1
ATOM 579 N N . PHE A 1 76 ? -7.676 9.076 3.465 1.00 95.50 76 PHE A N 1
ATOM 580 C CA . PHE A 1 76 ? -6.390 8.587 2.988 1.00 95.50 76 PHE A CA 1
ATOM 581 C C . PHE A 1 76 ? -6.411 8.245 1.500 1.00 95.50 76 PHE A C 1
ATOM 583 O O . PHE A 1 76 ? -7.435 7.841 0.939 1.00 95.50 76 PHE A O 1
ATOM 590 N N . THR A 1 77 ? -5.231 8.368 0.904 1.00 95.88 77 THR A N 1
ATOM 591 C CA . THR A 1 77 ? -4.875 7.915 -0.445 1.00 95.88 77 THR A CA 1
ATOM 592 C C . THR A 1 77 ? -3.729 6.911 -0.337 1.00 95.88 77 THR A C 1
ATOM 594 O O . THR A 1 77 ? -2.921 7.011 0.589 1.00 95.88 77 THR A O 1
ATOM 597 N N . ILE A 1 78 ? -3.646 5.958 -1.269 1.00 97.62 78 ILE A N 1
ATOM 598 C CA . ILE A 1 78 ? -2.598 4.927 -1.273 1.00 97.62 78 ILE A CA 1
ATOM 599 C C . ILE A 1 78 ? -1.637 5.154 -2.442 1.00 97.62 78 ILE A C 1
ATOM 601 O O . ILE A 1 78 ? -2.072 5.290 -3.586 1.00 97.62 78 ILE A O 1
ATOM 605 N N . GLU A 1 79 ? -0.335 5.158 -2.174 1.00 96.50 79 GLU A N 1
ATOM 606 C CA . GLU A 1 79 ? 0.721 5.258 -3.185 1.00 96.50 79 GLU A CA 1
ATOM 607 C C . GLU A 1 79 ? 1.580 3.994 -3.253 1.00 96.50 79 GLU A C 1
ATOM 609 O O . GLU A 1 79 ? 1.788 3.305 -2.256 1.00 96.50 79 GLU A O 1
ATOM 614 N N . PHE A 1 80 ? 2.124 3.731 -4.439 1.00 97.31 80 PHE A N 1
ATOM 615 C CA . PHE A 1 80 ? 3.158 2.729 -4.679 1.00 97.31 80 PHE A CA 1
ATOM 616 C C . PHE A 1 80 ? 4.224 3.315 -5.607 1.00 97.31 80 PHE A C 1
ATOM 618 O O . PHE A 1 80 ? 3.897 3.860 -6.666 1.00 97.31 80 PHE A O 1
ATOM 625 N N . GLU A 1 81 ? 5.488 3.182 -5.214 1.00 95.56 81 GLU A N 1
ATOM 626 C CA . GLU A 1 81 ? 6.669 3.634 -5.953 1.00 95.56 81 GLU A CA 1
ATOM 627 C C . GLU A 1 81 ? 7.471 2.410 -6.406 1.00 95.56 81 GLU A C 1
ATOM 629 O O . GLU A 1 81 ? 7.866 1.588 -5.580 1.00 95.56 81 GLU A O 1
ATOM 634 N N . ALA A 1 82 ? 7.717 2.272 -7.713 1.00 96.00 82 ALA A N 1
ATOM 635 C CA . ALA A 1 82 ? 8.537 1.174 -8.223 1.00 96.00 82 ALA A CA 1
ATOM 636 C C . ALA A 1 82 ? 10.014 1.589 -8.273 1.00 96.00 82 ALA A C 1
ATOM 638 O O . ALA A 1 82 ? 10.474 2.175 -9.254 1.00 96.00 82 ALA A O 1
ATOM 639 N N . MET A 1 83 ? 10.750 1.280 -7.207 1.00 94.81 83 MET A N 1
ATOM 640 C CA . MET A 1 83 ? 12.185 1.545 -7.089 1.00 94.81 83 MET A CA 1
ATOM 641 C C . MET A 1 83 ? 13.042 0.441 -7.708 1.00 94.81 83 MET A C 1
ATOM 643 O O . MET A 1 83 ? 14.131 0.729 -8.194 1.00 94.81 83 MET A O 1
ATOM 647 N N . THR A 1 84 ? 12.583 -0.809 -7.722 1.00 94.06 84 THR A N 1
ATOM 648 C CA . THR A 1 84 ? 13.289 -1.943 -8.339 1.00 94.06 84 THR A CA 1
ATOM 649 C C . THR A 1 84 ? 12.568 -2.437 -9.592 1.00 94.06 84 THR A C 1
ATOM 651 O O . THR A 1 84 ? 11.372 -2.205 -9.779 1.00 94.06 84 THR A O 1
ATOM 654 N N . ALA A 1 85 ? 13.289 -3.139 -10.472 1.00 94.25 85 ALA A N 1
ATOM 655 C CA . ALA A 1 85 ? 12.702 -3.684 -11.698 1.00 94.25 85 ALA A CA 1
ATOM 656 C C . ALA A 1 85 ? 11.544 -4.658 -11.397 1.00 94.25 85 ALA A C 1
ATOM 658 O O . ALA A 1 85 ? 10.515 -4.630 -12.074 1.00 94.25 85 ALA A O 1
ATOM 659 N N . ASP A 1 86 ? 11.668 -5.442 -10.323 1.00 95.25 86 ASP A N 1
ATOM 660 C CA . ASP A 1 86 ? 10.657 -6.412 -9.880 1.00 95.25 86 ASP A CA 1
ATOM 661 C C . ASP A 1 86 ? 9.363 -5.749 -9.386 1.00 95.25 86 ASP A C 1
ATOM 663 O O . ASP A 1 86 ? 8.302 -6.376 -9.368 1.00 95.25 86 ASP A O 1
ATOM 667 N N . GLN A 1 87 ? 9.417 -4.460 -9.036 1.00 96.94 87 GLN A N 1
ATOM 668 C CA . GLN A 1 87 ? 8.244 -3.687 -8.638 1.00 96.94 87 GLN A CA 1
ATOM 669 C C . GLN A 1 87 ? 7.412 -3.194 -9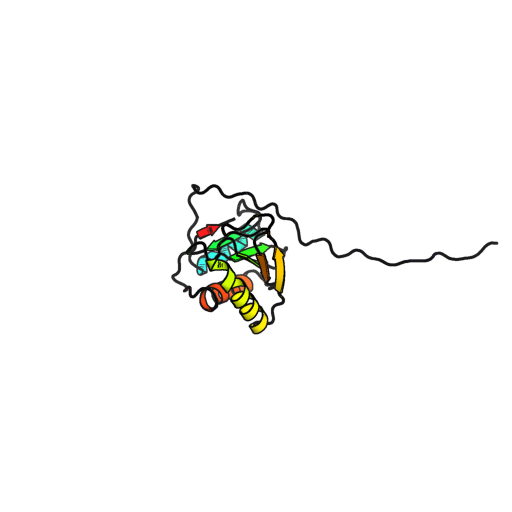.829 1.00 96.94 87 GLN A C 1
ATOM 671 O O . GLN A 1 87 ? 6.202 -2.980 -9.704 1.00 96.94 87 GLN A O 1
ATOM 676 N N . VAL A 1 88 ? 8.021 -3.042 -11.009 1.00 96.06 88 VAL A N 1
ATOM 677 C CA . VAL A 1 88 ? 7.368 -2.472 -12.201 1.00 96.06 88 VAL A CA 1
ATOM 678 C C . VAL A 1 88 ? 6.097 -3.238 -12.611 1.00 96.06 88 VAL A C 1
ATOM 680 O O . VAL A 1 88 ? 5.079 -2.588 -12.883 1.00 96.06 88 VAL A O 1
ATOM 683 N N . PRO A 1 89 ? 6.056 -4.588 -12.610 1.00 96.94 89 PRO A N 1
ATOM 684 C CA . PRO A 1 89 ? 4.830 -5.331 -12.905 1.00 96.94 89 PRO A CA 1
ATOM 685 C C . PRO A 1 89 ? 3.655 -5.009 -11.967 1.00 96.94 89 PRO A C 1
ATOM 687 O O . PRO A 1 89 ? 2.495 -5.077 -12.396 1.00 96.94 89 PRO A O 1
ATOM 690 N N . PHE A 1 90 ? 3.914 -4.624 -10.711 1.00 98.19 90 PHE A N 1
ATOM 691 C CA . PHE A 1 90 ? 2.854 -4.288 -9.757 1.00 98.19 90 PHE A CA 1
ATOM 692 C C . PHE A 1 90 ? 2.142 -2.979 -10.099 1.00 98.19 90 PHE A C 1
ATOM 694 O O . PHE A 1 90 ? 0.950 -2.875 -9.823 1.00 98.19 90 PHE A O 1
ATOM 701 N N . LEU A 1 91 ? 2.770 -2.043 -10.820 1.00 97.38 91 LEU A N 1
ATOM 702 C CA . LEU A 1 91 ? 2.095 -0.827 -11.306 1.00 97.38 91 LEU A CA 1
ATOM 703 C C . LEU A 1 91 ? 0.856 -1.166 -12.147 1.00 97.38 91 LEU A C 1
ATOM 705 O O . LEU A 1 91 ? -0.203 -0.549 -12.006 1.00 97.38 91 LEU A O 1
ATOM 709 N N . LYS A 1 92 ? 0.969 -2.175 -13.022 1.00 97.38 92 LYS A N 1
ATOM 710 C CA . LYS A 1 92 ? -0.153 -2.642 -13.848 1.00 97.38 92 LYS A CA 1
ATOM 711 C C . LYS A 1 92 ? -1.206 -3.356 -12.999 1.00 97.38 92 LYS A C 1
ATOM 713 O O . LYS A 1 92 ? -2.395 -3.112 -13.203 1.00 97.38 92 LYS A O 1
ATOM 718 N N . LYS A 1 93 ? -0.787 -4.207 -12.055 1.00 98.38 93 LYS A N 1
ATOM 719 C CA . LYS A 1 93 ? -1.702 -4.940 -11.163 1.00 98.38 93 LYS A CA 1
ATOM 720 C C . LYS A 1 93 ? -2.487 -3.995 -10.250 1.00 98.38 93 LYS A C 1
ATOM 722 O O . LYS A 1 93 ? -3.701 -4.125 -10.160 1.00 98.38 93 LYS A O 1
ATOM 727 N N . LEU A 1 94 ? -1.832 -2.997 -9.661 1.00 98.62 94 LEU A N 1
ATOM 728 C CA . LEU A 1 94 ? -2.460 -1.964 -8.834 1.00 98.62 94 LEU A CA 1
ATOM 729 C C . LEU A 1 94 ? -3.425 -1.097 -9.641 1.00 98.62 94 LEU A C 1
ATOM 731 O O . LEU A 1 94 ? -4.525 -0.807 -9.178 1.00 98.62 94 LEU A O 1
ATOM 735 N N . LYS A 1 95 ? -3.068 -0.738 -10.882 1.00 98.06 95 LYS A N 1
ATOM 736 C CA . LYS A 1 95 ? -3.994 -0.031 -11.776 1.00 98.06 95 LYS A CA 1
ATOM 737 C C . LYS A 1 95 ? -5.245 -0.863 -12.077 1.00 98.06 95 LYS A C 1
ATOM 739 O O . LYS A 1 95 ? -6.346 -0.317 -12.096 1.00 98.06 95 LYS A O 1
ATOM 744 N N . ALA A 1 96 ? -5.086 -2.166 -12.309 1.00 98.44 96 ALA A N 1
ATOM 745 C CA . ALA A 1 96 ? -6.211 -3.074 -12.520 1.00 98.44 96 ALA A CA 1
ATOM 746 C C . ALA A 1 96 ? -7.063 -3.224 -11.250 1.00 98.44 96 ALA A C 1
ATOM 748 O O . ALA A 1 96 ? -8.281 -3.097 -11.324 1.00 98.44 96 ALA A O 1
ATOM 749 N N . PHE A 1 97 ? -6.430 -3.404 -10.086 1.00 98.56 97 PHE A N 1
ATOM 750 C CA . PHE A 1 97 ? -7.103 -3.431 -8.788 1.00 98.56 97 PHE A CA 1
ATOM 751 C C . PHE A 1 97 ? -7.943 -2.169 -8.565 1.00 98.56 97 PHE A C 1
ATOM 753 O O . PHE A 1 97 ? -9.122 -2.267 -8.225 1.00 98.56 97 PHE A O 1
ATOM 760 N N . ALA A 1 98 ? -7.362 -0.991 -8.809 1.00 98.31 98 ALA A N 1
ATOM 761 C CA . ALA A 1 98 ? -8.052 0.283 -8.670 1.00 98.31 98 ALA A CA 1
ATOM 762 C C . ALA A 1 98 ? -9.286 0.357 -9.579 1.00 98.31 98 ALA A C 1
ATOM 764 O O . ALA A 1 98 ? -10.378 0.642 -9.095 1.00 98.31 98 ALA A O 1
ATOM 765 N N . ALA A 1 99 ? -9.141 0.014 -10.863 1.00 98.06 99 ALA A N 1
ATOM 766 C CA . ALA A 1 99 ? -10.249 0.020 -11.815 1.00 98.06 99 ALA A CA 1
ATOM 767 C C . ALA A 1 99 ? -11.383 -0.939 -11.410 1.00 98.06 99 ALA A C 1
ATOM 769 O O . ALA A 1 99 ? -12.546 -0.540 -11.419 1.00 98.06 99 ALA A O 1
ATOM 770 N N . THR A 1 100 ? -11.054 -2.169 -10.998 1.00 98.19 100 THR A N 1
ATOM 771 C CA . THR A 1 100 ? -12.037 -3.171 -10.545 1.00 98.19 100 THR A CA 1
ATOM 772 C C . THR A 1 100 ? -12.812 -2.713 -9.310 1.00 98.19 100 THR A C 1
ATOM 774 O O . THR A 1 100 ? -13.983 -3.047 -9.163 1.00 98.19 100 THR A O 1
ATOM 777 N N . ASN A 1 101 ? -12.183 -1.929 -8.433 1.00 97.69 101 ASN A N 1
ATOM 778 C CA . ASN A 1 101 ? -12.809 -1.410 -7.216 1.00 97.69 101 ASN A CA 1
ATOM 779 C C . ASN A 1 101 ? -13.372 0.018 -7.387 1.00 97.69 101 ASN A C 1
ATOM 781 O O . ASN A 1 101 ? -13.753 0.644 -6.404 1.00 97.69 101 ASN A O 1
ATOM 785 N N . GLY A 1 102 ? -13.442 0.543 -8.618 1.00 97.56 102 GLY A N 1
ATOM 786 C CA . GLY A 1 102 ? -14.034 1.855 -8.906 1.00 97.56 102 GLY A CA 1
ATOM 787 C C . GLY A 1 102 ? -13.170 3.060 -8.514 1.00 97.56 102 GLY A C 1
ATOM 788 O O . GLY A 1 102 ? -13.656 4.192 -8.521 1.00 97.56 102 GLY A O 1
ATOM 789 N N . PHE A 1 103 ? -11.891 2.852 -8.201 1.00 98.00 103 PHE A N 1
ATOM 790 C CA . PHE A 1 103 ? -10.962 3.920 -7.847 1.00 98.00 103 PHE A CA 1
ATOM 791 C C . PHE A 1 103 ? -10.303 4.535 -9.082 1.00 98.00 103 PHE A C 1
ATOM 793 O O . PHE A 1 103 ? -9.921 3.853 -10.038 1.00 98.00 103 PHE A O 1
ATOM 800 N N . LYS A 1 104 ? -10.099 5.854 -9.036 1.00 97.44 104 LYS A N 1
ATOM 801 C CA . LYS A 1 104 ? -9.260 6.562 -10.00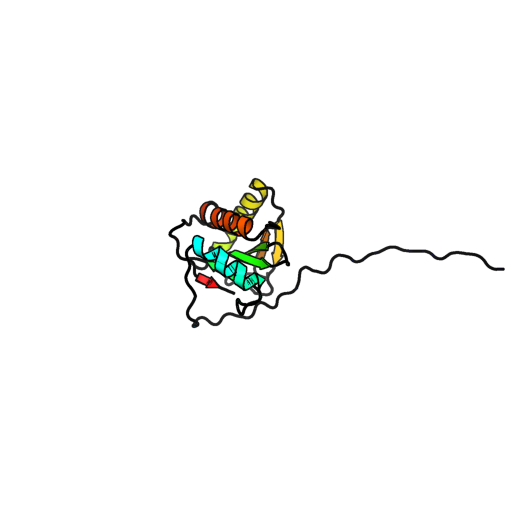9 1.00 97.44 104 LYS A CA 1
ATOM 802 C C . LYS A 1 104 ? -7.789 6.419 -9.627 1.00 97.44 104 LYS A C 1
ATOM 804 O O . LYS A 1 104 ? -7.446 6.344 -8.451 1.00 97.44 104 LYS A O 1
ATOM 809 N N . THR A 1 105 ? -6.916 6.446 -10.630 1.00 96.50 105 THR A N 1
ATOM 810 C CA . THR A 1 105 ? -5.463 6.440 -10.426 1.00 96.50 105 THR A CA 1
ATOM 811 C C . THR A 1 105 ? -4.825 7.653 -11.076 1.00 96.50 105 THR A C 1
ATOM 813 O O . THR A 1 105 ? -5.141 7.951 -12.231 1.00 96.50 105 THR A O 1
ATOM 816 N N . LEU A 1 106 ? -3.872 8.276 -10.394 1.00 94.88 106 LEU A N 1
ATOM 817 C CA . LEU A 1 106 ? -2.943 9.229 -10.989 1.00 94.88 106 LEU A CA 1
ATOM 818 C C . LEU A 1 106 ? -1.595 8.544 -11.188 1.00 94.88 106 LEU A C 1
ATOM 820 O O . LEU A 1 106 ? -1.126 7.806 -10.323 1.00 94.88 106 LEU A O 1
ATOM 824 N N . LYS A 1 107 ? -0.984 8.780 -12.348 1.00 89.75 107 LYS A N 1
ATOM 825 C CA . LYS A 1 107 ? 0.413 8.428 -12.580 1.00 89.75 107 LYS A CA 1
ATOM 826 C C . LYS A 1 107 ? 1.254 9.663 -12.338 1.00 89.75 107 LYS A C 1
ATOM 828 O O . LYS A 1 107 ? 0.982 10.711 -12.921 1.00 89.75 107 LYS A O 1
ATOM 833 N N . THR A 1 108 ? 2.265 9.514 -11.508 1.00 87.12 108 THR A N 1
ATOM 834 C CA . THR A 1 108 ? 3.265 10.538 -11.238 1.00 87.12 108 THR A CA 1
ATOM 835 C C . THR A 1 108 ? 4.645 9.894 -11.316 1.00 87.12 108 THR A C 1
ATOM 837 O O . THR A 1 108 ? 4.786 8.712 -11.646 1.00 87.12 108 THR A O 1
ATOM 840 N N . ALA A 1 109 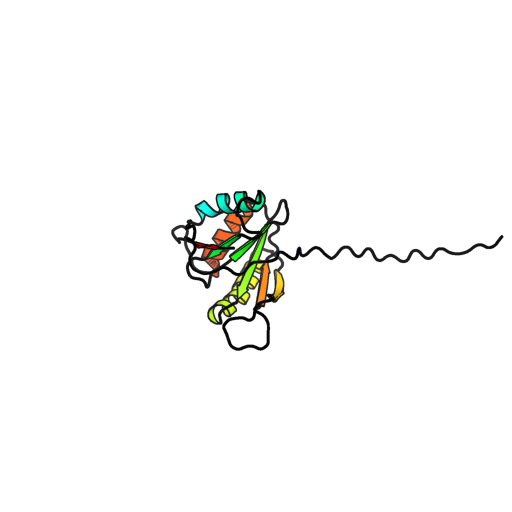? 5.676 10.683 -11.058 1.00 80.00 109 ALA A N 1
ATOM 841 C CA . ALA A 1 109 ? 7.018 10.178 -10.871 1.00 80.00 109 ALA A CA 1
ATOM 842 C C . ALA A 1 109 ? 7.546 10.686 -9.534 1.00 80.00 109 ALA A C 1
ATOM 844 O O . ALA A 1 109 ? 7.192 11.780 -9.080 1.00 80.00 109 ALA A O 1
ATOM 845 N N . SER A 1 110 ? 8.386 9.874 -8.913 1.00 84.00 110 SER A N 1
ATOM 846 C CA . SER A 1 110 ? 9.169 10.261 -7.756 1.00 84.00 110 SER A CA 1
ATOM 847 C C . SER A 1 110 ? 10.163 11.367 -8.113 1.00 84.00 110 SER A C 1
ATOM 849 O O . SER A 1 110 ? 10.372 11.714 -9.273 1.00 84.00 110 SER A O 1
ATOM 851 N N . LYS A 1 111 ? 10.825 11.906 -7.092 1.00 85.88 111 LYS A N 1
ATOM 852 C CA . LYS A 1 111 ? 12.038 12.719 -7.259 1.00 85.88 111 LYS A CA 1
ATOM 853 C C . LYS A 1 111 ? 13.307 11.861 -7.267 1.00 85.88 111 LYS A C 1
ATOM 855 O O . LYS A 1 111 ? 14.395 12.392 -7.469 1.00 85.88 111 LYS A O 1
ATOM 860 N N . LYS A 1 112 ? 13.179 10.556 -7.007 1.00 84.94 112 LYS A N 1
ATOM 861 C CA . LYS A 1 112 ? 14.288 9.606 -6.909 1.00 84.94 112 LYS A CA 1
ATOM 862 C C . LYS A 1 112 ? 14.453 8.833 -8.210 1.00 84.94 112 LYS A C 1
ATOM 864 O O . LYS A 1 112 ? 13.476 8.486 -8.876 1.00 84.94 112 LYS A O 1
ATOM 869 N N . LYS A 1 113 ? 15.707 8.571 -8.567 1.00 92.19 113 LYS A N 1
ATOM 870 C CA . LYS A 1 113 ? 16.038 7.590 -9.598 1.00 92.19 113 LYS A CA 1
ATOM 871 C C . LYS A 1 113 ? 15.763 6.190 -9.049 1.00 92.19 113 LYS A C 1
ATOM 873 O O . LYS A 1 113 ? 16.095 5.949 -7.886 1.00 92.19 113 LYS A O 1
ATOM 878 N N . PRO A 1 114 ? 15.152 5.292 -9.834 1.00 92.94 114 PRO A N 1
ATOM 879 C CA . PRO A 1 114 ? 15.022 3.913 -9.407 1.00 92.94 114 PRO A CA 1
ATOM 880 C C . PRO A 1 114 ? 16.396 3.224 -9.429 1.00 92.94 114 PRO A C 1
ATOM 882 O O . PRO A 1 114 ? 17.365 3.739 -9.981 1.00 92.94 114 PRO A O 1
ATOM 885 N N . LEU A 1 115 ? 16.469 2.043 -8.824 1.00 92.38 115 LEU A N 1
ATOM 886 C CA . LEU A 1 115 ? 17.674 1.217 -8.720 1.00 92.38 115 LEU A CA 1
ATOM 887 C C . LEU A 1 115 ? 17.948 0.378 -9.980 1.00 92.38 115 LEU A C 1
ATOM 889 O O . LEU A 1 115 ? 18.903 -0.391 -10.006 1.00 92.38 115 LEU A O 1
ATOM 893 N N . TYR A 1 116 ? 17.100 0.489 -11.004 1.00 91.06 116 TYR A N 1
ATOM 894 C CA . TYR A 1 116 ? 17.296 -0.138 -12.308 1.00 91.06 116 TYR A CA 1
ATOM 895 C C . TYR A 1 116 ? 17.689 0.907 -13.354 1.00 91.06 116 TYR A C 1
ATOM 897 O O . TYR A 1 116 ? 17.348 2.081 -13.229 1.00 91.06 116 TYR A O 1
ATOM 905 N N . GLU A 1 117 ? 18.386 0.468 -14.401 1.00 92.12 117 GLU A N 1
ATOM 906 C CA . GLU A 1 117 ? 18.906 1.342 -15.456 1.00 92.12 117 GLU A CA 1
ATOM 907 C C . GLU A 1 117 ? 17.777 2.077 -16.199 1.00 92.12 117 GLU A C 1
ATOM 909 O O . GLU A 1 117 ? 16.987 1.465 -16.924 1.00 92.12 117 GLU A O 1
ATOM 914 N N . THR A 1 118 ? 17.681 3.397 -15.999 1.00 91.62 118 THR A N 1
ATOM 915 C CA . THR A 1 118 ? 16.782 4.296 -16.739 1.00 91.62 118 THR A CA 1
ATOM 916 C C . THR A 1 118 ? 17.147 5.776 -16.558 1.00 91.62 118 THR A C 1
ATOM 918 O O . THR A 1 118 ? 17.581 6.234 -15.493 1.00 91.62 118 THR A O 1
ATOM 921 N N . ASP A 1 119 ? 16.873 6.570 -17.593 1.00 89.12 119 ASP A N 1
ATOM 922 C CA . ASP A 1 119 ? 16.977 8.030 -17.555 1.00 89.12 119 ASP A CA 1
ATOM 923 C C . ASP A 1 119 ? 15.748 8.713 -16.930 1.00 89.12 119 ASP A C 1
ATOM 925 O O . ASP A 1 119 ? 15.775 9.915 -16.655 1.00 89.12 119 ASP A O 1
ATOM 929 N N . GLU A 1 120 ? 14.720 7.956 -16.555 1.00 92.31 120 GLU A N 1
ATOM 930 C CA . GLU A 1 120 ? 13.515 8.471 -15.900 1.00 92.31 120 GLU A CA 1
ATOM 931 C C . GLU A 1 120 ? 13.594 8.409 -14.364 1.00 92.31 120 GLU A C 1
ATOM 933 O O . GLU A 1 120 ? 14.471 7.769 -13.782 1.00 92.31 120 GLU A O 1
ATOM 938 N N . PHE A 1 121 ? 12.690 9.120 -13.690 1.00 93.06 121 PHE A N 1
ATOM 939 C CA . PHE A 1 121 ? 12.474 8.969 -12.249 1.00 93.06 121 PHE A CA 1
ATOM 940 C C . PHE A 1 121 ? 11.590 7.753 -11.957 1.00 93.06 121 PHE A C 1
ATOM 942 O O . PHE A 1 121 ? 10.846 7.298 -12.827 1.00 93.06 121 PHE A O 1
ATOM 949 N N . ALA A 1 122 ? 11.644 7.245 -10.722 1.00 92.88 122 ALA A N 1
ATOM 950 C CA . ALA A 1 122 ? 10.867 6.079 -10.325 1.00 92.88 122 ALA A CA 1
ATOM 951 C C . ALA A 1 122 ? 9.364 6.349 -10.535 1.00 92.88 122 ALA A C 1
ATOM 953 O O . ALA A 1 122 ? 8.848 7.364 -10.052 1.00 92.88 122 ALA A O 1
ATOM 954 N N . PRO A 1 123 ? 8.644 5.494 -11.277 1.00 95.38 123 PRO A N 1
ATOM 955 C CA . PRO A 1 123 ? 7.229 5.701 -11.525 1.00 95.38 123 PRO A CA 1
ATOM 956 C C . PRO A 1 123 ? 6.430 5.477 -10.242 1.00 95.38 123 PRO A C 1
ATOM 958 O O . PRO A 1 123 ? 6.652 4.517 -9.499 1.00 95.38 123 PRO A O 1
ATOM 961 N N . VAL A 1 124 ? 5.453 6.352 -10.020 1.00 95.50 124 VAL A N 1
ATOM 962 C CA . VAL A 1 124 ? 4.553 6.298 -8.869 1.00 95.50 124 VAL A CA 1
ATOM 963 C C . VAL A 1 124 ? 3.120 6.163 -9.365 1.00 95.50 124 VAL A C 1
ATOM 965 O O . VAL A 1 124 ? 2.680 6.862 -10.287 1.00 95.50 124 VAL A O 1
ATOM 968 N N . ILE A 1 125 ? 2.373 5.249 -8.751 1.00 96.94 125 ILE A N 1
ATOM 969 C CA . ILE A 1 125 ? 0.922 5.179 -8.898 1.00 96.94 125 ILE A CA 1
ATOM 970 C C . ILE A 1 125 ? 0.263 5.623 -7.600 1.00 96.94 125 ILE A C 1
ATOM 972 O O . ILE A 1 125 ? 0.558 5.115 -6.523 1.00 96.94 125 ILE A O 1
ATOM 976 N N . CYS A 1 126 ? -0.653 6.571 -7.730 1.00 96.94 126 CYS A N 1
ATOM 977 C CA . CYS A 1 126 ? -1.461 7.098 -6.646 1.00 96.94 126 CYS A CA 1
ATOM 978 C C . CYS A 1 126 ? -2.906 6.633 -6.863 1.00 96.94 126 CYS A C 1
ATOM 980 O O . CYS A 1 126 ? -3.539 6.996 -7.861 1.00 96.94 126 CYS A O 1
ATOM 982 N N . ILE A 1 127 ? -3.413 5.778 -5.977 1.00 98.06 127 ILE A N 1
ATOM 983 C CA . ILE A 1 127 ? -4.785 5.267 -5.989 1.00 98.06 127 ILE A CA 1
ATOM 984 C C . ILE A 1 127 ? -5.629 6.192 -5.117 1.00 98.06 127 ILE A C 1
ATOM 986 O O . ILE A 1 127 ? -5.489 6.200 -3.895 1.00 98.06 127 ILE A O 1
ATOM 990 N N . LEU A 1 128 ? -6.514 6.961 -5.752 1.00 97.12 128 LEU A N 1
ATOM 991 C CA . LEU A 1 128 ? -7.372 7.953 -5.104 1.00 97.12 128 LEU A CA 1
ATOM 992 C C . LEU A 1 128 ? -8.536 7.271 -4.375 1.00 97.12 128 LEU A C 1
ATOM 994 O O . LEU A 1 128 ? -9.685 7.347 -4.815 1.00 97.12 128 LEU A O 1
ATOM 998 N N . THR A 1 129 ? -8.222 6.567 -3.290 1.00 96.50 129 THR A N 1
ATOM 999 C CA . THR A 1 129 ? -9.202 5.871 -2.451 1.00 96.50 129 THR A CA 1
ATOM 1000 C C . THR A 1 129 ? -10.118 6.859 -1.735 1.00 96.50 129 THR A C 1
ATOM 1002 O O . THR A 1 129 ? -11.320 6.625 -1.696 1.00 96.50 129 THR A O 1
ATOM 1005 N N . ASN A 1 130 ? -9.579 7.986 -1.243 1.00 95.50 130 ASN A N 1
ATOM 1006 C CA . ASN A 1 130 ? -10.310 9.016 -0.488 1.00 95.50 130 ASN A CA 1
ATOM 1007 C C . ASN A 1 130 ? -11.175 8.417 0.631 1.00 95.50 130 ASN A C 1
ATOM 1009 O O . ASN A 1 130 ? -12.327 8.799 0.832 1.00 95.50 130 ASN A O 1
ATOM 1013 N N . THR A 1 131 ? -10.610 7.444 1.336 1.00 96.56 131 THR A N 1
ATOM 1014 C CA . THR A 1 131 ? -11.321 6.590 2.284 1.00 96.56 131 THR A CA 1
ATOM 1015 C C . THR A 1 131 ? -11.075 7.013 3.715 1.00 96.56 131 THR A C 1
ATOM 1017 O O . THR A 1 131 ? -10.006 7.533 4.045 1.00 96.56 131 THR A O 1
ATOM 1020 N N . SER A 1 132 ? -12.049 6.751 4.583 1.00 97.19 132 SER A N 1
ATOM 1021 C CA . SER A 1 132 ? -11.865 6.868 6.029 1.00 97.19 132 SER A CA 1
ATOM 1022 C C . SER A 1 132 ? -10.756 5.933 6.523 1.00 97.19 132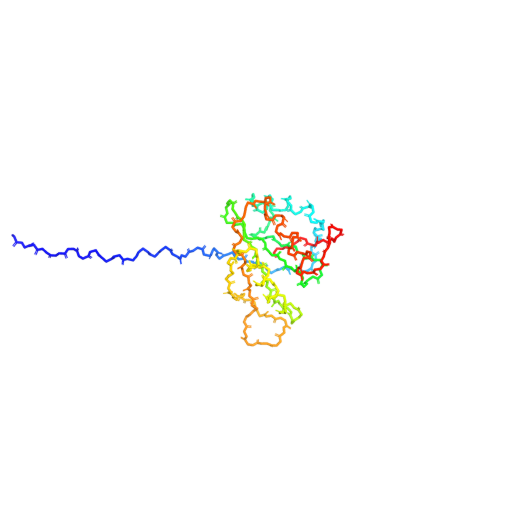 SER A C 1
ATOM 1024 O O . SER A 1 132 ? -10.275 5.056 5.800 1.00 97.19 132 SER A O 1
ATOM 1026 N N . LEU A 1 133 ? -10.342 6.098 7.779 1.00 96.00 133 LEU A N 1
ATOM 1027 C CA . LEU A 1 133 ? -9.308 5.256 8.377 1.00 96.00 133 LEU A CA 1
ATOM 1028 C C . LEU A 1 133 ? -9.658 3.758 8.295 1.00 96.00 133 LEU A C 1
ATOM 1030 O O . LEU A 1 133 ? -8.829 2.960 7.865 1.00 96.00 133 LEU A O 1
ATOM 1034 N N . ASP A 1 134 ? -10.885 3.384 8.660 1.00 97.25 134 ASP A N 1
ATOM 1035 C CA . ASP A 1 134 ? -11.301 1.977 8.716 1.00 97.25 134 ASP A CA 1
ATOM 1036 C C . ASP A 1 134 ? -11.396 1.351 7.321 1.00 97.25 134 ASP A C 1
ATOM 1038 O O . ASP A 1 134 ? -10.912 0.244 7.088 1.00 97.25 134 ASP A O 1
ATOM 1042 N N . GLU A 1 135 ? -11.943 2.090 6.358 1.00 98.12 135 GLU A N 1
ATOM 1043 C CA . GLU A 1 135 ? -11.989 1.657 4.959 1.00 98.12 135 GLU A CA 1
ATOM 1044 C C . GLU A 1 135 ? -10.584 1.518 4.361 1.00 98.12 135 GLU A C 1
ATOM 1046 O O . GLU A 1 135 ? -10.328 0.595 3.587 1.00 98.12 135 GLU A O 1
ATOM 1051 N N . THR A 1 136 ? -9.653 2.394 4.747 1.00 98.06 136 THR A N 1
ATOM 1052 C CA . THR A 1 136 ? -8.257 2.342 4.289 1.00 98.06 136 THR A CA 1
ATOM 1053 C C . THR A 1 136 ? -7.571 1.062 4.749 1.00 98.06 136 THR A C 1
ATOM 1055 O O . THR A 1 136 ? -6.878 0.437 3.949 1.00 98.06 136 THR A O 1
ATOM 1058 N N . VAL A 1 137 ? -7.811 0.617 5.987 1.00 98.06 137 VAL A N 1
ATOM 1059 C CA . VAL A 1 137 ? -7.289 -0.667 6.489 1.00 98.06 137 VAL A CA 1
ATOM 1060 C C . VAL A 1 137 ? -7.823 -1.833 5.655 1.00 98.06 137 VAL A C 1
ATOM 1062 O O . VAL A 1 137 ? -7.048 -2.678 5.211 1.00 98.06 137 VAL A O 1
ATOM 1065 N N . VAL A 1 138 ? -9.127 -1.844 5.360 1.00 98.38 138 VAL A N 1
ATOM 1066 C CA . VAL A 1 138 ? -9.751 -2.890 4.531 1.00 98.38 138 VAL A CA 1
ATOM 1067 C C . VAL A 1 138 ? -9.174 -2.906 3.113 1.00 98.38 138 VAL A C 1
ATOM 1069 O O . VAL A 1 138 ? -8.941 -3.973 2.541 1.00 98.38 138 VAL A O 1
ATOM 1072 N N . ILE A 1 139 ? -8.943 -1.738 2.513 1.00 98.56 139 ILE A N 1
ATOM 1073 C CA . ILE A 1 139 ? -8.373 -1.646 1.163 1.00 98.56 139 ILE A CA 1
ATOM 1074 C C . ILE A 1 139 ? -6.902 -2.062 1.162 1.00 98.56 139 ILE A C 1
ATOM 1076 O O . ILE A 1 139 ? -6.490 -2.786 0.257 1.00 98.56 139 ILE A O 1
ATOM 1080 N N . ALA A 1 140 ? -6.126 -1.658 2.169 1.00 98.25 140 ALA A N 1
ATOM 1081 C CA . ALA A 1 140 ? -4.736 -2.069 2.327 1.00 98.25 140 ALA A CA 1
ATOM 1082 C C . ALA A 1 140 ? -4.615 -3.594 2.411 1.00 98.25 140 ALA A C 1
ATOM 1084 O O . ALA A 1 140 ? -3.827 -4.181 1.673 1.00 98.25 140 ALA A O 1
ATOM 1085 N N . GLU A 1 141 ? -5.453 -4.239 3.228 1.00 98.38 141 GLU A N 1
ATOM 1086 C CA . GLU A 1 141 ? -5.523 -5.701 3.319 1.00 98.38 141 GLU A CA 1
ATOM 1087 C C . GLU A 1 141 ? -5.833 -6.328 1.952 1.00 98.38 141 GLU A C 1
ATOM 1089 O O . GLU A 1 141 ? -5.131 -7.233 1.503 1.00 98.38 141 GLU A O 1
ATOM 1094 N N . LYS A 1 142 ? -6.840 -5.808 1.236 1.00 98.56 142 LYS A N 1
ATOM 1095 C CA . LYS A 1 142 ? -7.192 -6.303 -0.104 1.00 98.56 142 LYS A CA 1
ATOM 1096 C C . LYS A 1 142 ? -6.051 -6.154 -1.104 1.00 98.56 142 LYS A C 1
ATOM 1098 O O . LYS A 1 142 ? -5.842 -7.069 -1.895 1.00 98.56 142 LYS A O 1
ATOM 1103 N N . ILE A 1 143 ? -5.328 -5.035 -1.093 1.00 98.69 143 ILE A N 1
ATOM 1104 C CA . ILE A 1 143 ? -4.159 -4.835 -1.956 1.00 98.69 143 ILE A CA 1
ATOM 1105 C C . ILE A 1 143 ? -3.084 -5.864 -1.601 1.00 98.69 143 ILE A C 1
ATOM 1107 O O . ILE A 1 143 ? -2.623 -6.588 -2.485 1.00 98.69 143 ILE A O 1
ATOM 1111 N N . GLN A 1 144 ? -2.737 -5.980 -0.319 1.00 98.56 144 GLN A N 1
ATOM 1112 C CA . GLN A 1 144 ? -1.719 -6.917 0.146 1.00 98.56 144 GLN A CA 1
ATOM 1113 C C . GLN A 1 144 ? -2.050 -8.358 -0.249 1.00 98.56 144 GLN A C 1
ATOM 1115 O O . GLN A 1 144 ? -1.209 -9.053 -0.818 1.00 98.56 144 GLN A O 1
ATOM 1120 N N . THR A 1 145 ? -3.298 -8.789 -0.093 1.00 98.25 145 THR A N 1
ATOM 1121 C CA . THR A 1 145 ? -3.697 -10.149 -0.466 1.00 98.25 145 THR A CA 1
ATOM 1122 C C . THR A 1 145 ? -3.863 -10.357 -1.969 1.00 98.25 145 THR A C 1
ATOM 1124 O O . THR A 1 145 ? -3.335 -11.322 -2.515 1.00 98.25 145 THR A O 1
ATOM 1127 N N . GLN A 1 146 ? -4.582 -9.484 -2.672 1.00 98.38 146 GLN A N 1
ATOM 1128 C CA . GLN A 1 146 ? -4.958 -9.735 -4.071 1.00 98.38 146 GLN A CA 1
ATOM 1129 C C . GLN A 1 146 ? -3.868 -9.343 -5.070 1.00 98.38 146 GLN A C 1
ATOM 1131 O O . GLN A 1 146 ? -3.794 -9.921 -6.155 1.00 98.38 146 GLN A O 1
ATOM 1136 N N . VAL A 1 147 ? -3.049 -8.343 -4.739 1.00 98.50 147 VAL A N 1
ATOM 1137 C CA . VAL A 1 147 ? -2.014 -7.821 -5.641 1.00 98.50 147 VAL A CA 1
ATOM 1138 C C . VAL A 1 147 ? -0.651 -8.409 -5.306 1.00 98.50 147 VAL A C 1
ATOM 1140 O O . VAL A 1 147 ? 0.052 -8.849 -6.223 1.00 98.50 147 VAL A O 1
ATOM 1143 N N . PHE A 1 148 ? -0.302 -8.429 -4.018 1.00 98.25 148 PHE A N 1
ATOM 1144 C CA . PHE A 1 148 ? 1.014 -8.859 -3.542 1.00 98.25 148 PHE A CA 1
ATOM 1145 C C . PHE A 1 148 ? 1.054 -10.314 -3.056 1.00 98.25 148 PHE A C 1
ATOM 1147 O O . PHE A 1 148 ? 2.136 -10.877 -2.940 1.00 98.25 148 PHE A O 1
ATOM 1154 N N . GLY A 1 149 ? -0.100 -10.966 -2.873 1.00 98.00 149 GLY A N 1
ATOM 1155 C CA . GLY A 1 149 ? -0.169 -12.376 -2.470 1.00 98.00 149 GLY A CA 1
ATOM 1156 C C . GLY A 1 149 ? 0.105 -12.615 -0.983 1.00 98.00 149 GLY A C 1
ATOM 1157 O O . GLY A 1 149 ? 0.367 -13.748 -0.586 1.00 98.00 149 GLY A O 1
ATOM 1158 N N . ASN A 1 150 ? 0.042 -11.565 -0.165 1.00 98.31 150 ASN A N 1
ATOM 1159 C CA . ASN A 1 150 ? 0.241 -11.635 1.275 1.00 98.31 150 ASN A CA 1
ATOM 1160 C C . ASN A 1 150 ? -1.017 -12.111 2.022 1.00 98.31 150 ASN A C 1
ATOM 1162 O O . ASN A 1 150 ? -2.120 -12.214 1.479 1.00 98.31 150 ASN A O 1
ATOM 1166 N N . SER A 1 151 ? -0.861 -12.395 3.312 1.00 97.19 151 SER A N 1
ATOM 1167 C CA . SER A 1 151 ? -1.918 -12.921 4.177 1.00 97.19 151 SER A CA 1
ATOM 1168 C C . SER A 1 151 ? -2.056 -12.100 5.459 1.00 97.19 151 SER A C 1
ATOM 1170 O O . SER A 1 151 ? -1.232 -11.235 5.755 1.00 97.19 151 SER A O 1
ATOM 1172 N N . LYS A 1 152 ? -3.079 -12.400 6.268 1.00 94.50 152 LYS A N 1
ATOM 1173 C CA . LYS A 1 152 ? -3.254 -11.767 7.586 1.00 94.50 152 LYS A CA 1
ATOM 1174 C C . LYS A 1 152 ? -2.110 -12.053 8.559 1.00 94.50 152 LYS A C 1
ATOM 1176 O O . LYS A 1 152 ? -1.847 -11.235 9.432 1.00 94.50 152 LYS A O 1
ATOM 1181 N N . SER A 1 153 ? -1.437 -13.194 8.403 1.00 96.06 153 SER A N 1
ATOM 1182 C CA . SER A 1 153 ? -0.274 -13.569 9.213 1.00 96.06 153 SER A CA 1
ATOM 1183 C C . SER A 1 153 ? 1.042 -13.008 8.677 1.00 96.06 153 SER A C 1
ATOM 1185 O O . SER A 1 153 ? 2.081 -13.267 9.274 1.00 96.06 153 SER A O 1
ATOM 1187 N N . THR A 1 154 ? 1.030 -12.284 7.553 1.00 97.81 154 THR A N 1
ATOM 1188 C CA . THR A 1 154 ? 2.227 -11.600 7.062 1.00 97.81 154 THR A CA 1
ATOM 1189 C C . THR A 1 154 ? 2.624 -10.508 8.056 1.00 97.81 154 THR A C 1
ATOM 1191 O O . THR A 1 154 ? 1.795 -9.682 8.446 1.00 97.81 154 THR A O 1
ATOM 1194 N N . THR A 1 155 ? 3.894 -10.519 8.451 1.00 97.38 155 THR A N 1
ATOM 1195 C CA . THR A 1 155 ? 4.524 -9.437 9.208 1.00 97.38 155 THR A CA 1
ATOM 1196 C C . THR A 1 155 ? 5.001 -8.365 8.238 1.00 97.38 155 THR A C 1
ATOM 1198 O O . THR A 1 155 ? 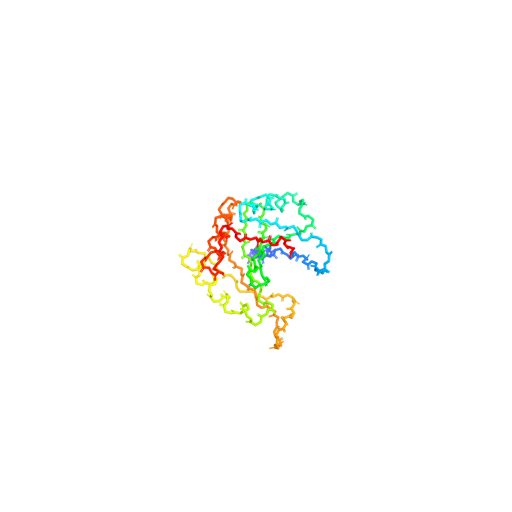5.597 -8.680 7.209 1.00 97.38 155 THR A O 1
ATOM 1201 N N . TYR A 1 156 ? 4.733 -7.110 8.569 1.00 96.50 156 TYR A N 1
ATOM 1202 C CA . TYR A 1 156 ? 5.127 -5.942 7.805 1.00 96.50 156 TYR A CA 1
ATOM 1203 C C . TYR A 1 156 ? 5.983 -5.018 8.653 1.00 96.50 156 TYR A C 1
ATOM 1205 O O . TYR A 1 156 ? 5.651 -4.720 9.802 1.00 96.50 156 TYR A O 1
ATOM 1213 N N . ASP A 1 157 ? 7.008 -4.490 8.016 1.00 94.62 157 ASP A N 1
ATOM 1214 C CA . ASP A 1 157 ? 7.778 -3.350 8.459 1.00 94.62 157 ASP A CA 1
ATOM 1215 C C . ASP A 1 157 ? 6.982 -2.061 8.248 1.00 94.62 157 ASP A C 1
ATOM 1217 O O . ASP A 1 157 ? 6.479 -1.802 7.151 1.00 94.62 157 ASP A O 1
ATOM 1221 N N . VAL A 1 158 ? 6.889 -1.233 9.288 1.00 92.12 158 VAL A N 1
ATOM 1222 C CA . VAL A 1 158 ? 6.360 0.133 9.199 1.00 92.12 158 VAL A CA 1
ATOM 1223 C C . VAL A 1 158 ? 7.484 1.070 8.762 1.00 92.12 158 VAL A C 1
ATOM 1225 O O . VAL A 1 158 ? 8.479 1.231 9.473 1.00 92.12 158 VAL A O 1
ATOM 1228 N N . VAL A 1 159 ? 7.311 1.713 7.608 1.00 89.44 159 VAL A N 1
ATOM 1229 C CA . VAL A 1 159 ? 8.334 2.547 6.954 1.00 89.44 159 VAL A CA 1
ATOM 1230 C C . VAL A 1 159 ? 7.837 3.979 6.713 1.00 89.44 159 VAL A C 1
ATOM 1232 O O . VAL A 1 159 ? 6.627 4.180 6.608 1.00 89.44 159 VAL A O 1
ATOM 1235 N N . PRO A 1 160 ? 8.727 4.985 6.640 1.00 82.69 160 PRO A N 1
ATOM 1236 C CA . PRO A 1 160 ? 8.360 6.347 6.242 1.00 82.69 160 PRO A CA 1
ATOM 1237 C C . PRO A 1 160 ? 8.110 6.493 4.736 1.00 82.69 160 PRO A C 1
ATOM 1239 O O . PRO A 1 160 ? 8.834 5.845 3.944 1.00 82.6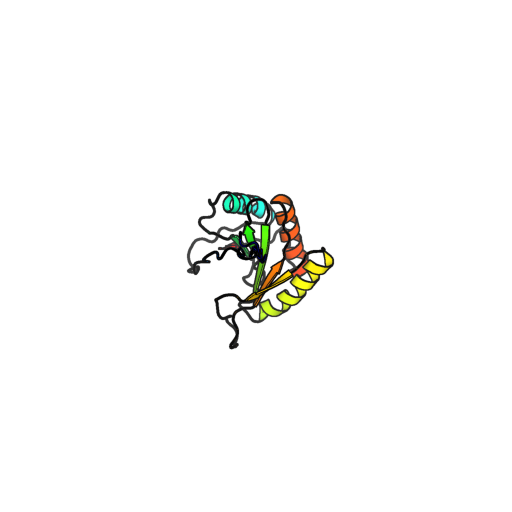9 160 PRO A O 1
#

Secondary structure (DSSP, 8-state):
-----------------S-------PPTTS-PEEE-GGGHHHHHHHHHTT-SSSS-EEEESSSSS-EEEEE-SS-EEEEEE--SGGGHHHHHHHHHHHHHTT-EEEEEE-SSPPSSS-SSPPEEEEEEEEE-HHHHHHHHHHHHHHTS---TT--EEEE-

Organism: NCBI:txid2502784

Sequence (160 aa):
MKKRVLTFLCIVFLLTACNQSKKEEYKSGASVKEITIDGLKNELIKLKEGKSGFDVTGITSNGTDCIYFINNGDTFTIEFEAMTADQVPFLKKLKAFAATNGFKTLKTASKKKPLYETDEFAPVICILTNTSLDETVVIAEKIQTQVFGNSKSTTYDVVP

pLDDT: mean 83.2, std 21.68, range [32.62, 98.69]